Protein AF-A0A7Y6TU82-F1 (afdb_monomer_lite)

Organism: NCBI:txid472694

Radius of gyration: 16.54 Å; chains: 1; bounding box: 50×28×51 Å

pLDDT: mean 92.75, std 7.83, range [46.59, 98.19]

InterPro domains:
  IPR002110 Ankyrin repeat [PS50088] (77-109)
  IPR036770 Ankyrin repeat-containing domain superfamily [G3DSA:1.25.40.20] (3-146)
  IPR036770 Ankyrin repeat-containing domain superfamily [SSF48403] (72-136)

Foldseek 3Di:
DPDDDDPVQLLVCLVQLPLPSNVVNCVVDPVSLDLLNLLVSLLSNLQVCADQNPSNVSNLVSSDVSNALVQQQADRVQHHSLQSNVVSVNVVSNVVSVVRNRDQCRATPVRAGNVNVCVVVVPVVVVVVVVVVVVVVVVVVVVVVD

Sequence (146 aa):
MERNFSLDIIKKIIENGSAKAFYEYFHSYEEAKSPIIKGWALFYLLTCSQNEDHSRDNLFYLMIRIIGIELLNHTIQGLLPLQIAYKANNLKYFHFMLLNGADPDIVNEQGVSTYEMIIREKNEKFLAFVLKYETVIYEELTKNKS

Structure (mmCIF, N/CA/C/O backbone):
data_AF-A0A7Y6TU82-F1
#
_entry.id   AF-A0A7Y6TU82-F1
#
loop_
_atom_site.group_PDB
_atom_site.id
_atom_site.type_symbol
_atom_site.label_atom_id
_atom_site.label_alt_id
_atom_site.label_comp_id
_atom_site.label_asym_id
_atom_site.label_entity_id
_atom_site.label_seq_id
_atom_site.pdbx_PDB_ins_code
_atom_site.Cartn_x
_atom_site.Cartn_y
_atom_site.Cartn_z
_atom_site.occupancy
_atom_site.B_iso_or_equiv
_atom_site.auth_seq_id
_atom_site.auth_comp_id
_atom_site.auth_asym_id
_atom_site.auth_atom_id
_atom_site.pdbx_PDB_model_num
ATOM 1 N N . MET A 1 1 ? 16.203 -0.686 -32.558 1.00 46.59 1 MET A N 1
ATOM 2 C CA . MET A 1 1 ? 16.746 -1.142 -31.266 1.00 46.59 1 MET A CA 1
ATOM 3 C C . MET A 1 1 ? 15.549 -1.557 -30.439 1.00 46.59 1 MET A C 1
ATOM 5 O O . MET A 1 1 ? 14.761 -0.688 -30.082 1.00 46.59 1 MET A O 1
ATOM 9 N N . GLU A 1 2 ? 15.328 -2.862 -30.285 1.00 53.38 2 GLU A N 1
ATOM 10 C CA . GLU A 1 2 ? 14.259 -3.370 -29.421 1.00 53.38 2 GLU A CA 1
ATOM 11 C C . GLU A 1 2 ? 14.490 -2.797 -28.025 1.00 53.38 2 GLU A C 1
ATOM 13 O O . GLU A 1 2 ? 15.582 -2.919 -27.464 1.00 53.38 2 GLU A O 1
ATOM 18 N N . ARG A 1 3 ? 13.515 -2.043 -27.511 1.00 73.38 3 ARG A N 1
ATOM 19 C CA . ARG A 1 3 ? 13.589 -1.623 -26.118 1.00 73.38 3 ARG A CA 1
ATOM 20 C C . ARG A 1 3 ? 13.257 -2.862 -25.302 1.00 73.38 3 ARG A C 1
ATOM 22 O O . ARG A 1 3 ? 12.169 -3.400 -25.450 1.00 73.38 3 ARG A O 1
ATOM 29 N N . ASN A 1 4 ? 14.193 -3.307 -24.477 1.00 87.12 4 ASN A N 1
ATOM 30 C CA . ASN A 1 4 ? 13.957 -4.412 -23.560 1.00 87.12 4 ASN A CA 1
ATOM 31 C C . ASN A 1 4 ? 13.305 -3.891 -22.276 1.00 87.12 4 ASN A C 1
ATOM 33 O O . ASN A 1 4 ? 13.602 -2.781 -21.817 1.00 87.12 4 ASN A O 1
ATOM 37 N N . PHE A 1 5 ? 12.440 -4.711 -21.682 1.00 92.38 5 PHE A N 1
ATOM 38 C CA . PHE A 1 5 ? 11.909 -4.465 -20.347 1.00 92.38 5 PHE A CA 1
ATOM 39 C C . PHE A 1 5 ? 13.052 -4.375 -19.312 1.00 92.38 5 PHE A C 1
ATOM 41 O O . PHE A 1 5 ? 14.033 -5.115 -19.380 1.00 92.38 5 PHE A O 1
ATOM 48 N N . SER A 1 6 ? 12.951 -3.446 -18.358 1.00 93.94 6 SER A N 1
ATOM 49 C CA . SER A 1 6 ? 13.989 -3.139 -17.370 1.00 93.94 6 SER A CA 1
ATOM 50 C C . SER A 1 6 ? 13.394 -2.539 -16.095 1.00 93.94 6 SER A C 1
ATOM 52 O O . SER A 1 6 ? 12.782 -1.467 -16.108 1.00 93.94 6 SER A O 1
ATOM 54 N N . LEU A 1 7 ? 13.660 -3.200 -14.966 1.00 94.00 7 LEU A N 1
ATOM 55 C CA . LEU A 1 7 ? 13.295 -2.708 -13.636 1.00 94.00 7 LEU A CA 1
ATOM 56 C C . LEU A 1 7 ? 14.003 -1.393 -13.281 1.00 94.00 7 LEU A C 1
ATOM 58 O O . LEU A 1 7 ? 13.410 -0.548 -12.614 1.00 94.00 7 LEU A O 1
ATOM 62 N N . ASP A 1 8 ? 15.225 -1.172 -13.773 1.00 95.50 8 ASP A N 1
ATOM 63 C CA . ASP A 1 8 ? 15.968 0.072 -13.531 1.00 95.50 8 ASP A CA 1
ATOM 64 C C . ASP A 1 8 ? 15.287 1.286 -14.169 1.00 95.50 8 ASP A C 1
ATOM 66 O O . ASP A 1 8 ? 15.352 2.395 -13.634 1.00 95.50 8 ASP A O 1
ATOM 70 N N . ILE A 1 9 ? 14.605 1.093 -15.303 1.00 94.94 9 ILE A N 1
ATOM 71 C CA . ILE A 1 9 ? 13.822 2.161 -15.930 1.00 94.94 9 ILE A CA 1
ATOM 72 C C . ILE A 1 9 ? 12.592 2.476 -15.076 1.00 94.94 9 ILE A C 1
ATOM 74 O O . ILE A 1 9 ? 12.342 3.649 -14.800 1.00 94.94 9 ILE A O 1
ATOM 78 N N . ILE A 1 10 ? 11.866 1.457 -14.601 1.00 94.62 10 ILE A N 1
ATOM 79 C CA . ILE A 1 10 ? 10.716 1.655 -13.702 1.00 94.62 10 ILE A CA 1
ATOM 80 C C . ILE A 1 10 ? 11.157 2.385 -12.432 1.00 94.62 10 ILE A C 1
ATOM 82 O O . ILE A 1 10 ? 10.516 3.355 -12.030 1.00 94.62 10 ILE A O 1
ATOM 86 N N . LYS A 1 11 ? 12.283 1.971 -11.841 1.00 95.81 11 LYS A N 1
ATOM 87 C CA . LYS A 1 11 ? 12.869 2.605 -10.659 1.00 95.81 11 LYS A CA 1
ATOM 88 C C . LYS A 1 11 ? 13.090 4.102 -10.879 1.00 95.81 11 LYS A C 1
ATOM 90 O O . LYS A 1 11 ? 12.558 4.907 -10.123 1.00 95.81 11 LYS A O 1
ATOM 95 N N . LYS A 1 12 ? 13.780 4.477 -11.961 1.00 96.19 12 LYS A N 1
ATOM 96 C CA . LYS A 1 12 ? 14.041 5.885 -12.312 1.00 96.19 12 LYS A CA 1
ATOM 97 C C . LYS A 1 12 ? 12.761 6.678 -12.549 1.00 96.19 12 LYS A C 1
ATOM 99 O O . LYS A 1 12 ? 12.665 7.837 -12.157 1.00 96.19 12 LYS A O 1
ATOM 104 N N . ILE A 1 13 ? 11.769 6.074 -13.202 1.00 95.50 13 ILE A N 1
ATOM 105 C CA . ILE A 1 13 ? 10.465 6.710 -13.414 1.00 95.50 13 ILE A CA 1
ATOM 106 C C . ILE A 1 13 ? 9.789 7.011 -12.069 1.00 95.50 13 ILE A C 1
ATOM 108 O O . ILE A 1 13 ? 9.255 8.109 -11.897 1.00 95.50 13 ILE A O 1
ATOM 112 N N . ILE A 1 14 ? 9.838 6.062 -11.127 1.00 95.69 14 ILE A N 1
ATOM 113 C CA . ILE A 1 14 ? 9.280 6.220 -9.781 1.00 95.69 14 ILE A CA 1
ATOM 114 C C . ILE A 1 14 ? 10.044 7.280 -8.987 1.00 95.69 14 ILE A C 1
ATOM 116 O O . ILE A 1 14 ? 9.425 8.171 -8.408 1.00 95.69 14 ILE A O 1
ATOM 120 N N . GLU A 1 15 ? 11.376 7.244 -9.002 1.00 94.12 15 GLU A N 1
ATOM 121 C CA . GLU A 1 15 ? 12.226 8.241 -8.341 1.00 94.12 15 GLU A CA 1
ATOM 122 C C . GLU A 1 15 ? 11.904 9.662 -8.828 1.00 94.12 15 GLU A C 1
ATOM 124 O O . GLU A 1 15 ? 11.768 10.566 -8.005 1.00 94.12 15 GLU A O 1
ATOM 129 N N . ASN A 1 16 ? 11.674 9.824 -10.136 1.00 93.38 16 ASN A N 1
ATOM 130 C CA . ASN A 1 16 ? 11.296 11.088 -10.772 1.00 93.38 16 ASN A CA 1
ATOM 131 C C . ASN A 1 16 ? 9.813 11.473 -10.596 1.00 93.38 16 ASN A C 1
ATOM 133 O O . ASN A 1 16 ? 9.415 12.547 -11.043 1.00 93.38 16 ASN A O 1
ATOM 137 N N . GLY A 1 17 ? 8.971 10.600 -10.031 1.00 93.44 17 GLY A N 1
ATOM 138 C CA . GLY A 1 17 ? 7.540 10.859 -9.823 1.00 93.44 17 GLY A CA 1
ATOM 139 C C . GLY A 1 17 ? 6.712 11.024 -11.106 1.00 93.44 17 GLY A C 1
ATOM 140 O O . GLY A 1 17 ? 5.599 11.552 -11.068 1.00 93.44 17 GLY A O 1
ATOM 141 N N . SER A 1 18 ? 7.219 10.588 -12.265 1.00 95.12 18 SER A N 1
ATOM 142 C CA . SER A 1 18 ? 6.572 10.849 -13.558 1.00 95.12 18 SER A CA 1
ATOM 143 C C . SER A 1 18 ? 5.444 9.856 -13.851 1.00 95.12 18 SER A C 1
ATOM 145 O O . SER A 1 18 ? 5.663 8.794 -14.434 1.00 95.12 18 SER A O 1
ATOM 147 N N . ALA A 1 19 ? 4.209 10.232 -13.508 1.00 95.06 19 ALA A N 1
ATOM 148 C CA . ALA A 1 19 ? 3.012 9.437 -13.800 1.00 95.06 19 ALA A CA 1
ATOM 149 C C . ALA A 1 19 ? 2.848 9.140 -15.303 1.00 95.06 19 ALA A C 1
ATOM 151 O O . ALA A 1 19 ? 2.505 8.024 -15.685 1.00 95.06 19 ALA A O 1
ATOM 152 N N . LYS A 1 20 ? 3.148 10.116 -16.171 1.00 95.44 20 LYS A N 1
ATOM 153 C CA . LYS A 1 20 ? 3.072 9.938 -17.629 1.00 95.44 20 LYS A CA 1
ATOM 154 C C . LYS A 1 20 ? 4.062 8.880 -18.117 1.00 95.44 20 LYS A C 1
ATOM 156 O O . LYS A 1 20 ? 3.655 7.948 -18.804 1.00 95.44 20 LYS A O 1
ATOM 161 N N . ALA A 1 21 ? 5.336 8.999 -17.735 1.00 95.06 21 ALA A N 1
ATOM 162 C CA . ALA A 1 21 ? 6.351 8.030 -18.146 1.00 95.06 21 ALA A CA 1
ATOM 163 C C . ALA A 1 21 ? 6.045 6.637 -17.584 1.00 95.06 21 ALA A C 1
ATOM 165 O O . ALA A 1 21 ? 6.263 5.638 -18.264 1.00 95.06 21 ALA A O 1
ATOM 166 N N . PHE A 1 22 ? 5.490 6.571 -16.371 1.00 94.75 22 PHE A N 1
ATOM 167 C CA . PHE A 1 22 ? 5.052 5.319 -15.768 1.00 94.75 22 PHE A CA 1
ATOM 168 C C . PHE A 1 22 ? 3.941 4.654 -16.575 1.00 94.75 22 PHE A C 1
ATOM 170 O O . PHE A 1 22 ? 4.071 3.485 -16.929 1.00 94.75 22 PHE A O 1
ATOM 177 N N . TYR A 1 23 ? 2.891 5.406 -16.919 1.00 93.94 23 TYR A N 1
ATOM 178 C CA . TYR A 1 23 ? 1.795 4.915 -17.750 1.00 93.94 23 TYR A CA 1
ATOM 179 C C . TYR A 1 23 ? 2.295 4.400 -19.103 1.00 93.94 23 TYR A C 1
ATOM 181 O O . TYR A 1 23 ? 1.996 3.272 -19.484 1.00 93.94 23 TYR A O 1
ATOM 189 N N . GLU A 1 24 ? 3.089 5.209 -19.810 1.00 93.75 24 GLU A N 1
ATOM 190 C CA . GLU A 1 24 ? 3.633 4.854 -21.122 1.00 93.75 24 GLU A CA 1
ATOM 191 C C . GLU A 1 24 ? 4.486 3.585 -21.045 1.00 93.75 24 GLU A C 1
ATOM 193 O O . GLU A 1 24 ? 4.346 2.697 -21.887 1.00 93.75 24 GLU A O 1
ATOM 198 N N . TYR A 1 25 ? 5.328 3.461 -20.016 1.00 93.38 25 TYR A N 1
ATOM 199 C CA . TYR A 1 25 ? 6.157 2.278 -19.818 1.00 93.38 25 TYR A CA 1
ATOM 200 C C . TYR A 1 25 ? 5.304 1.039 -19.531 1.00 93.38 25 TYR A C 1
ATOM 202 O O . TYR A 1 25 ? 5.415 0.047 -20.242 1.00 93.38 25 TYR A O 1
ATOM 210 N N . PHE A 1 26 ? 4.395 1.098 -18.555 1.00 91.81 26 PHE A N 1
ATOM 211 C CA . PHE A 1 26 ? 3.547 -0.044 -18.188 1.00 91.81 26 PHE A CA 1
ATOM 212 C C . PHE A 1 26 ? 2.594 -0.481 -19.304 1.00 91.81 26 PHE A C 1
ATOM 214 O O . PHE A 1 26 ? 2.215 -1.648 -19.360 1.00 91.81 26 PHE A O 1
ATOM 221 N N . HIS A 1 27 ? 2.217 0.431 -20.202 1.00 90.31 27 HIS A N 1
ATOM 222 C CA . HIS A 1 27 ? 1.399 0.101 -21.366 1.00 90.31 27 HIS A CA 1
ATOM 223 C C . HIS A 1 27 ? 2.209 -0.508 -22.521 1.00 90.31 27 HIS A C 1
ATOM 225 O O . HIS A 1 27 ? 1.651 -1.231 -23.342 1.00 90.31 27 HIS A O 1
ATOM 231 N N . SER A 1 28 ? 3.515 -0.232 -22.591 1.00 92.25 28 SER A N 1
ATOM 232 C CA . SER A 1 28 ? 4.375 -0.664 -23.702 1.00 92.25 28 SER A CA 1
ATOM 233 C C . SER A 1 28 ? 4.928 -2.085 -23.555 1.00 92.25 28 SER A C 1
ATOM 235 O O . SER A 1 28 ? 5.389 -2.639 -24.549 1.00 92.25 28 SER A O 1
ATOM 237 N N . TYR A 1 29 ? 4.910 -2.669 -22.351 1.00 92.44 29 TYR A N 1
ATOM 238 C CA . TYR A 1 29 ? 5.503 -3.985 -22.073 1.00 92.44 29 TYR A CA 1
ATOM 239 C C . TYR A 1 29 ? 4.491 -4.938 -21.446 1.00 92.44 29 TYR A C 1
ATOM 241 O O . TYR A 1 29 ? 3.824 -4.592 -20.470 1.00 92.44 29 TYR A O 1
ATOM 249 N N . GLU A 1 30 ? 4.415 -6.160 -21.969 1.00 90.81 30 GLU A N 1
ATOM 250 C CA . GLU A 1 30 ? 3.534 -7.198 -21.428 1.00 90.81 30 GLU A CA 1
ATOM 251 C C . GLU A 1 30 ? 4.002 -7.643 -20.036 1.00 90.81 30 GLU A C 1
ATOM 253 O O . GLU A 1 30 ? 3.200 -7.830 -19.125 1.00 90.81 30 GLU A O 1
ATOM 258 N N . GLU A 1 31 ? 5.317 -7.698 -19.825 1.00 92.75 31 GLU A N 1
ATOM 259 C CA . GLU A 1 31 ? 5.954 -8.041 -18.556 1.00 92.75 31 GLU A CA 1
ATOM 260 C C . GLU A 1 31 ? 5.529 -7.090 -17.430 1.00 92.75 31 GLU A C 1
ATOM 262 O O . GLU A 1 31 ? 5.317 -7.521 -16.294 1.00 92.75 31 GLU A O 1
ATOM 267 N N . ALA A 1 32 ? 5.324 -5.805 -17.745 1.00 89.44 32 ALA A N 1
ATOM 268 C CA . ALA A 1 32 ? 4.887 -4.797 -16.781 1.00 89.44 32 ALA A CA 1
ATOM 269 C C . ALA A 1 32 ? 3.461 -5.038 -16.257 1.00 89.44 32 ALA A C 1
ATOM 271 O O . ALA A 1 32 ? 3.088 -4.518 -15.202 1.00 89.44 32 ALA A O 1
ATOM 272 N N . LYS A 1 33 ? 2.656 -5.847 -16.958 1.00 85.00 33 LYS A N 1
ATOM 273 C CA . LYS A 1 33 ? 1.301 -6.205 -16.523 1.00 85.00 33 LYS A CA 1
ATOM 274 C C . LYS A 1 33 ? 1.294 -7.280 -15.437 1.00 85.00 33 LYS A C 1
ATOM 276 O O . LYS A 1 33 ? 0.275 -7.425 -14.762 1.00 85.00 33 LYS A O 1
ATOM 281 N N . SER A 1 34 ? 2.410 -7.988 -15.237 1.00 91.44 34 SER A N 1
ATOM 282 C CA . SER A 1 34 ? 2.542 -9.033 -14.221 1.00 91.44 34 SER A CA 1
ATOM 283 C C . SER A 1 34 ? 2.250 -8.498 -12.808 1.00 91.44 34 SER A C 1
ATOM 285 O O . SER A 1 34 ? 2.802 -7.459 -12.426 1.00 91.44 34 SER A O 1
ATOM 287 N N . PRO A 1 35 ? 1.456 -9.217 -11.987 1.00 91.31 35 PRO A N 1
ATOM 288 C CA . PRO A 1 35 ? 1.216 -8.859 -10.587 1.00 91.31 35 PRO A CA 1
ATOM 289 C C . PRO A 1 35 ? 2.504 -8.703 -9.774 1.00 91.31 35 PRO A C 1
ATOM 291 O O . PRO A 1 35 ? 2.576 -7.848 -8.898 1.00 91.31 35 PRO A O 1
ATOM 294 N N . ILE A 1 36 ? 3.546 -9.472 -10.104 1.00 92.19 36 ILE A N 1
ATOM 295 C CA . ILE A 1 36 ? 4.849 -9.404 -9.431 1.00 92.19 36 ILE A CA 1
ATOM 296 C C . ILE A 1 36 ? 5.516 -8.049 -9.688 1.00 92.19 36 ILE A C 1
ATOM 298 O O . ILE A 1 36 ? 5.992 -7.405 -8.754 1.00 92.19 36 ILE A O 1
ATOM 302 N N . ILE A 1 37 ? 5.519 -7.586 -10.943 1.00 93.81 37 ILE A N 1
ATOM 303 C CA . ILE A 1 37 ? 6.125 -6.303 -11.323 1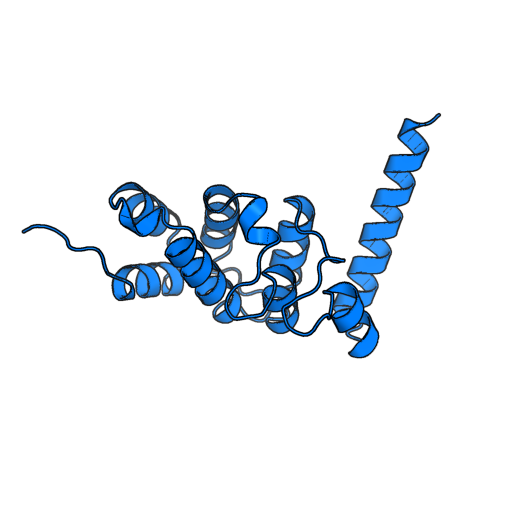.00 93.81 37 ILE A CA 1
ATOM 304 C C . ILE A 1 37 ? 5.324 -5.139 -10.744 1.00 93.81 37 ILE A C 1
ATOM 306 O O . ILE A 1 37 ? 5.905 -4.208 -10.188 1.00 93.81 37 ILE A O 1
ATOM 310 N N . LYS A 1 38 ? 3.993 -5.214 -10.819 1.00 93.25 38 LYS A N 1
ATOM 311 C CA . LYS A 1 38 ? 3.088 -4.242 -10.195 1.00 93.25 38 LYS A CA 1
ATOM 312 C C . LYS A 1 38 ? 3.300 -4.158 -8.684 1.00 93.25 38 LYS A C 1
ATOM 314 O O . LYS A 1 38 ? 3.427 -3.060 -8.149 1.00 93.25 38 LYS A O 1
ATOM 319 N N . GLY A 1 39 ? 3.392 -5.306 -8.013 1.00 94.69 39 GLY A N 1
ATOM 320 C CA . GLY A 1 39 ? 3.618 -5.388 -6.575 1.00 94.69 39 GLY A CA 1
ATOM 321 C C . GLY A 1 39 ? 4.968 -4.796 -6.190 1.00 94.69 39 GLY A C 1
ATOM 322 O O . GLY A 1 39 ? 5.039 -3.919 -5.333 1.00 94.69 39 GLY A O 1
ATOM 323 N N . TRP A 1 40 ? 6.034 -5.188 -6.889 1.00 95.19 40 TRP A N 1
ATOM 324 C CA . TRP A 1 40 ? 7.361 -4.609 -6.689 1.00 95.19 40 TRP A CA 1
ATOM 325 C C . TRP A 1 40 ? 7.368 -3.086 -6.883 1.00 95.19 40 TRP A C 1
ATOM 327 O O . TRP A 1 40 ? 7.921 -2.364 -6.054 1.00 95.19 40 TRP A O 1
ATOM 337 N N . ALA A 1 41 ? 6.724 -2.585 -7.940 1.00 95.50 41 ALA A N 1
ATOM 338 C CA . ALA A 1 41 ? 6.680 -1.159 -8.239 1.00 95.50 41 ALA A CA 1
ATOM 339 C C . ALA A 1 41 ? 5.885 -0.377 -7.180 1.00 95.50 41 ALA A C 1
ATOM 341 O O . ALA A 1 41 ? 6.317 0.700 -6.769 1.00 95.50 41 ALA A O 1
ATOM 342 N N . LEU A 1 42 ? 4.767 -0.930 -6.693 1.00 95.88 42 LEU A N 1
ATOM 343 C CA . LEU A 1 42 ? 4.011 -0.361 -5.577 1.00 95.88 42 LEU A CA 1
ATOM 344 C C . LEU A 1 42 ? 4.850 -0.335 -4.296 1.00 95.88 42 LEU A C 1
ATOM 346 O O . LEU A 1 42 ? 4.946 0.708 -3.657 1.00 95.88 42 LEU A O 1
ATOM 350 N N . PHE A 1 43 ? 5.492 -1.448 -3.938 1.00 95.75 43 PHE A N 1
ATOM 351 C CA . PHE A 1 43 ? 6.372 -1.519 -2.770 1.00 95.75 43 PHE A CA 1
ATOM 352 C C . PHE A 1 43 ? 7.483 -0.469 -2.843 1.00 95.75 43 PHE A C 1
ATOM 354 O O . PHE A 1 43 ? 7.717 0.269 -1.884 1.00 95.75 43 PHE A O 1
ATOM 361 N N . TYR A 1 44 ? 8.148 -0.367 -3.994 1.00 95.94 44 TYR A N 1
ATOM 362 C CA . TYR A 1 44 ? 9.221 0.598 -4.191 1.00 95.94 44 TYR A CA 1
ATOM 363 C C . TYR A 1 44 ? 8.712 2.040 -4.059 1.00 95.94 44 TYR A C 1
ATOM 365 O O . TYR A 1 44 ? 9.285 2.828 -3.312 1.00 95.94 44 TYR A O 1
ATOM 373 N N . LEU A 1 45 ? 7.582 2.359 -4.697 1.00 95.75 45 LEU A N 1
ATOM 374 C CA . LEU A 1 45 ? 6.948 3.671 -4.594 1.00 95.75 45 LEU A CA 1
ATOM 375 C C . LEU A 1 45 ? 6.574 4.035 -3.150 1.00 95.75 45 LEU A C 1
ATOM 377 O O . LEU A 1 45 ? 6.841 5.154 -2.714 1.00 95.75 45 LEU A O 1
ATOM 381 N N . LEU A 1 46 ? 5.967 3.113 -2.401 1.00 95.25 46 LEU A N 1
ATOM 382 C CA . LEU A 1 46 ? 5.563 3.363 -1.016 1.00 95.25 46 LEU A CA 1
ATOM 383 C C . LEU A 1 46 ? 6.777 3.579 -0.104 1.00 95.25 46 LEU A C 1
ATOM 385 O O . LEU A 1 46 ? 6.779 4.493 0.717 1.00 95.25 46 LEU A O 1
ATOM 389 N N . THR A 1 47 ? 7.829 2.775 -0.267 1.00 93.44 47 THR A N 1
ATOM 390 C CA . THR A 1 47 ? 9.031 2.855 0.579 1.00 93.44 47 THR A CA 1
ATOM 391 C C . THR A 1 47 ? 9.879 4.097 0.309 1.00 93.44 47 THR A C 1
ATOM 393 O O . THR A 1 47 ? 10.483 4.624 1.246 1.00 93.44 47 THR A O 1
ATOM 396 N N . CYS A 1 48 ? 9.897 4.608 -0.928 1.00 91.88 48 CYS A N 1
ATOM 397 C CA . CYS A 1 48 ? 10.591 5.853 -1.265 1.00 91.88 48 CYS A CA 1
ATOM 398 C C . CYS A 1 48 ? 9.753 7.124 -1.020 1.00 91.88 48 CYS A C 1
ATOM 400 O O . CYS A 1 48 ? 10.278 8.221 -1.187 1.00 91.88 48 CYS A O 1
ATOM 402 N N . SER A 1 49 ? 8.478 7.000 -0.628 1.00 89.31 49 SER A N 1
ATOM 403 C CA . SER A 1 49 ? 7.555 8.127 -0.388 1.00 89.31 49 SER A CA 1
ATOM 404 C C . SER A 1 49 ? 7.226 8.281 1.102 1.00 89.31 49 SER A C 1
ATOM 406 O O . SER A 1 49 ? 6.070 8.154 1.520 1.00 89.31 49 SER A O 1
ATOM 408 N N . GLN A 1 50 ? 8.254 8.514 1.922 1.00 86.06 50 GLN A N 1
ATOM 409 C CA . GLN A 1 50 ? 8.095 8.663 3.373 1.00 86.06 50 GLN A CA 1
ATOM 410 C C . GLN A 1 50 ? 7.542 10.037 3.766 1.00 86.06 50 GLN A C 1
ATOM 412 O O . GLN A 1 50 ? 7.763 11.022 3.066 1.00 86.06 50 GLN A O 1
ATOM 417 N N . ASN A 1 51 ? 6.872 10.105 4.921 1.00 81.38 51 ASN A N 1
ATOM 418 C CA . ASN A 1 51 ? 6.469 11.355 5.583 1.00 81.38 51 ASN A CA 1
ATOM 419 C C . ASN A 1 51 ? 5.742 12.358 4.666 1.00 81.38 51 ASN A C 1
ATOM 421 O O . ASN A 1 51 ? 6.097 13.531 4.615 1.00 81.38 51 ASN A O 1
ATOM 425 N N . GLU A 1 52 ? 4.710 11.885 3.963 1.00 81.62 52 GLU A N 1
ATOM 426 C CA . GLU A 1 52 ? 3.837 12.722 3.123 1.00 81.62 52 GLU A CA 1
ATOM 427 C C . GLU A 1 52 ? 4.567 13.473 1.991 1.00 81.62 52 GLU A C 1
ATOM 429 O O . GLU A 1 52 ? 4.112 14.525 1.555 1.00 81.62 52 GLU A O 1
ATOM 434 N N . ASP A 1 53 ? 5.662 12.920 1.457 1.00 83.25 53 ASP A N 1
ATOM 435 C CA . ASP A 1 53 ? 6.273 13.421 0.220 1.00 83.25 53 ASP A CA 1
ATOM 436 C C . ASP A 1 53 ? 5.250 13.440 -0.933 1.00 83.25 53 ASP A C 1
ATOM 438 O O . ASP A 1 53 ? 4.831 12.401 -1.450 1.00 83.25 53 ASP A O 1
ATOM 442 N N . HIS A 1 54 ? 4.867 14.648 -1.350 1.00 83.81 54 HIS A N 1
ATOM 443 C CA . HIS A 1 54 ? 3.868 14.878 -2.390 1.00 83.81 54 HIS A CA 1
ATOM 444 C C . HIS A 1 54 ? 4.405 14.741 -3.818 1.00 83.81 54 HIS A C 1
ATOM 446 O O . HIS A 1 54 ? 3.623 14.735 -4.773 1.00 83.81 54 HIS A O 1
ATOM 452 N N . SER A 1 55 ? 5.725 14.619 -4.003 1.00 89.44 55 SER A N 1
ATOM 453 C CA . SER A 1 55 ? 6.351 14.589 -5.334 1.00 89.44 55 SER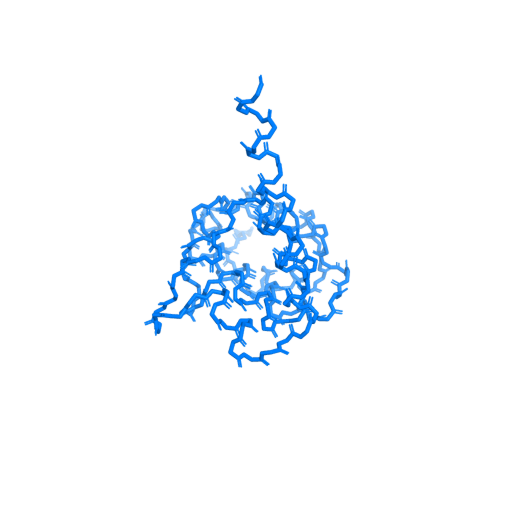 A CA 1
ATOM 454 C C . SER A 1 55 ? 5.881 13.417 -6.202 1.00 89.44 55 SER A C 1
ATOM 456 O O . SER A 1 55 ? 5.978 13.481 -7.429 1.00 89.44 55 SER A O 1
ATOM 458 N N . ARG A 1 56 ? 5.327 12.363 -5.588 1.00 93.88 56 ARG A N 1
ATOM 459 C CA . ARG A 1 56 ? 4.881 11.140 -6.271 1.00 93.88 56 ARG A CA 1
ATOM 460 C C . ARG A 1 56 ? 3.383 10.887 -6.173 1.00 93.88 56 ARG A C 1
ATOM 462 O O . ARG A 1 56 ? 2.932 9.833 -6.605 1.00 93.88 56 ARG A O 1
ATOM 469 N N . ASP A 1 57 ? 2.590 11.845 -5.700 1.00 94.00 57 ASP A N 1
ATOM 470 C CA . ASP A 1 57 ? 1.150 11.642 -5.482 1.00 94.00 57 ASP A CA 1
ATOM 471 C C . ASP A 1 57 ? 0.401 11.250 -6.753 1.00 94.00 57 ASP A C 1
ATOM 473 O O . ASP A 1 57 ? -0.346 10.275 -6.763 1.00 94.00 57 ASP A O 1
ATOM 477 N N . ASN A 1 58 ? 0.647 11.963 -7.854 1.00 94.50 58 ASN A N 1
ATOM 478 C CA . ASN A 1 58 ? 0.014 11.653 -9.137 1.00 94.50 58 ASN A CA 1
ATOM 479 C C . ASN A 1 58 ? 0.392 10.253 -9.631 1.00 94.50 58 ASN A C 1
ATOM 481 O O . ASN A 1 58 ? -0.442 9.537 -10.185 1.00 94.50 58 ASN A O 1
ATOM 485 N N . LEU A 1 59 ? 1.650 9.861 -9.420 1.00 95.50 59 LEU A N 1
ATOM 486 C CA . LEU A 1 59 ? 2.135 8.532 -9.758 1.00 95.50 59 LEU A CA 1
ATOM 487 C C . LEU A 1 59 ? 1.492 7.467 -8.862 1.00 95.50 59 LEU A C 1
ATOM 489 O O . LEU A 1 59 ? 1.065 6.433 -9.364 1.00 95.50 59 LEU A O 1
ATOM 493 N N . PHE A 1 60 ? 1.378 7.726 -7.563 1.00 95.88 60 PHE A N 1
ATOM 494 C CA . PHE A 1 60 ? 0.716 6.840 -6.617 1.00 95.88 60 PHE A CA 1
ATOM 495 C C . PHE A 1 60 ? -0.754 6.632 -6.970 1.00 95.88 60 PHE A C 1
ATOM 497 O O . PHE A 1 60 ? -1.190 5.490 -7.094 1.00 95.88 60 PHE A O 1
ATOM 504 N N . TYR A 1 61 ? -1.506 7.698 -7.237 1.00 94.50 61 TYR A N 1
ATOM 505 C CA . TYR A 1 61 ? -2.904 7.563 -7.639 1.00 94.50 61 TYR A CA 1
ATOM 506 C C . TYR A 1 61 ? -3.054 6.766 -8.933 1.00 94.50 61 TYR A C 1
ATOM 508 O O . TYR A 1 61 ? -3.922 5.900 -9.020 1.00 94.50 61 TYR A O 1
ATOM 516 N N . LEU A 1 62 ? -2.184 7.001 -9.920 1.00 94.44 62 LEU A N 1
ATOM 517 C CA . LEU A 1 62 ? -2.153 6.193 -11.134 1.00 94.44 62 LEU A CA 1
ATOM 518 C C . LEU A 1 62 ? -1.838 4.719 -10.829 1.00 94.44 62 LEU A C 1
ATOM 520 O O . LEU A 1 62 ? -2.513 3.836 -11.354 1.00 94.44 62 LEU A O 1
ATOM 524 N N . MET A 1 63 ? -0.849 4.450 -9.971 1.00 94.44 63 MET A N 1
ATOM 525 C CA . MET A 1 63 ? -0.466 3.096 -9.568 1.00 94.44 63 MET A CA 1
ATOM 526 C C . MET A 1 63 ? -1.658 2.346 -8.972 1.00 94.44 63 MET A C 1
ATOM 528 O O . MET A 1 63 ? -1.979 1.261 -9.452 1.00 94.44 63 MET A O 1
ATOM 532 N N . ILE A 1 64 ? -2.360 2.938 -7.997 1.00 95.00 64 ILE A N 1
ATOM 533 C CA . ILE A 1 64 ? -3.537 2.322 -7.360 1.00 95.00 64 ILE A CA 1
ATOM 534 C C . ILE A 1 64 ? -4.602 1.940 -8.399 1.00 95.00 64 ILE A C 1
ATOM 536 O O . ILE A 1 64 ? -5.190 0.862 -8.328 1.00 95.00 64 ILE A O 1
ATOM 540 N N . ARG A 1 65 ? -4.799 2.773 -9.427 1.00 90.38 65 ARG A N 1
ATOM 541 C CA . ARG A 1 65 ? -5.750 2.494 -10.514 1.00 90.38 65 ARG A CA 1
ATOM 542 C C . ARG A 1 65 ? -5.306 1.366 -11.452 1.00 90.38 65 ARG A C 1
ATOM 544 O O . ARG A 1 65 ? -6.167 0.734 -12.056 1.00 90.38 65 ARG A O 1
ATOM 551 N N . ILE A 1 66 ? -4.003 1.109 -11.584 1.00 89.06 66 ILE A N 1
ATOM 552 C CA . ILE A 1 66 ? -3.438 0.068 -12.465 1.00 89.06 66 ILE A CA 1
ATOM 553 C C . ILE A 1 66 ? -3.363 -1.304 -11.776 1.00 89.06 66 ILE A C 1
ATOM 555 O O . ILE A 1 66 ? -3.478 -2.341 -12.443 1.00 89.06 66 ILE A O 1
ATOM 559 N N . ILE A 1 67 ? -3.113 -1.332 -10.465 1.00 85.94 67 ILE A N 1
ATOM 560 C CA . ILE A 1 67 ? -2.898 -2.583 -9.724 1.00 85.94 67 ILE A CA 1
ATOM 561 C C . ILE A 1 67 ? -4.193 -3.314 -9.362 1.00 85.94 67 ILE A C 1
ATOM 563 O O . ILE A 1 67 ? -4.179 -4.538 -9.283 1.00 85.94 67 ILE A O 1
ATOM 567 N N . GLY A 1 68 ? -5.302 -2.581 -9.221 1.00 84.50 68 GLY A N 1
ATOM 568 C CA . GLY A 1 68 ? -6.595 -3.139 -8.827 1.00 84.50 68 GLY A CA 1
ATOM 569 C C . GLY A 1 68 ? -6.686 -3.492 -7.338 1.00 84.50 68 GLY A C 1
ATOM 570 O O . GLY A 1 68 ? -5.686 -3.520 -6.620 1.00 84.50 68 GLY A O 1
ATOM 571 N N . ILE A 1 69 ? -7.913 -3.754 -6.879 1.00 87.94 69 ILE A N 1
ATOM 572 C CA . ILE A 1 69 ? -8.221 -4.019 -5.464 1.00 87.94 69 ILE A CA 1
ATOM 573 C C . ILE A 1 69 ? -7.582 -5.312 -4.943 1.00 87.94 69 ILE A C 1
ATOM 575 O O . ILE A 1 69 ? -7.156 -5.350 -3.796 1.00 87.94 69 ILE A O 1
ATOM 579 N N . GLU A 1 70 ? -7.454 -6.352 -5.776 1.00 85.62 70 GLU A N 1
ATOM 580 C CA . GLU A 1 70 ? -6.858 -7.626 -5.350 1.00 85.62 70 GLU A CA 1
ATOM 581 C C . GLU A 1 70 ? -5.448 -7.414 -4.792 1.00 85.62 70 GLU A C 1
ATOM 583 O O . GLU A 1 70 ? -5.141 -7.863 -3.690 1.00 85.62 70 GLU A O 1
ATOM 588 N N . LEU A 1 71 ? -4.602 -6.645 -5.487 1.00 92.62 71 LEU A N 1
ATOM 589 C CA . LEU A 1 71 ? -3.223 -6.434 -5.050 1.00 92.62 71 LEU A CA 1
ATOM 590 C C . LEU A 1 71 ? -3.116 -5.589 -3.770 1.00 92.62 71 LEU A C 1
ATOM 592 O O . LEU A 1 71 ? -2.115 -5.703 -3.069 1.00 92.62 71 LEU A O 1
ATOM 596 N N . LEU A 1 72 ? -4.130 -4.777 -3.437 1.00 95.62 72 LEU A N 1
ATOM 597 C CA . LEU A 1 72 ? -4.179 -4.033 -2.168 1.00 95.62 72 LEU A CA 1
ATOM 598 C C . LEU A 1 72 ? -4.300 -4.947 -0.945 1.00 95.62 72 LEU A C 1
ATOM 600 O O . LEU A 1 72 ? -3.891 -4.555 0.147 1.00 95.62 72 LEU A O 1
ATOM 604 N N . ASN A 1 73 ? -4.822 -6.153 -1.154 1.00 96.19 73 ASN A N 1
ATOM 605 C CA . ASN A 1 73 ? -5.171 -7.126 -0.125 1.00 96.19 73 ASN A CA 1
ATOM 606 C C . ASN A 1 73 ? -4.285 -8.384 -0.168 1.00 96.19 73 ASN A C 1
ATOM 608 O O . ASN A 1 73 ? -4.550 -9.363 0.526 1.00 96.19 73 ASN A O 1
ATOM 612 N N . HIS A 1 74 ? -3.206 -8.353 -0.956 1.00 95.06 74 HIS A N 1
ATOM 613 C CA . HIS A 1 74 ? -2.188 -9.399 -1.009 1.00 95.06 74 HIS A CA 1
ATOM 614 C C . HIS A 1 74 ? -0.854 -8.904 -0.455 1.00 95.06 74 HIS A C 1
ATOM 616 O O . HIS A 1 74 ? -0.512 -7.725 -0.556 1.00 95.06 74 HIS A O 1
ATOM 622 N N . THR A 1 75 ? -0.075 -9.816 0.125 1.00 95.69 75 THR A N 1
ATOM 623 C CA . THR A 1 75 ? 1.246 -9.477 0.649 1.00 95.69 75 THR A CA 1
ATOM 624 C C . THR A 1 75 ? 2.232 -9.195 -0.483 1.00 95.69 75 THR A C 1
ATOM 626 O O . THR A 1 75 ? 2.334 -9.918 -1.473 1.00 95.69 75 THR A O 1
ATOM 629 N N . ILE A 1 76 ? 3.004 -8.128 -0.309 1.00 95.12 76 ILE A N 1
ATOM 630 C CA . ILE A 1 76 ? 4.140 -7.747 -1.132 1.00 95.12 76 ILE A CA 1
ATOM 631 C C . ILE A 1 76 ? 5.361 -7.750 -0.217 1.00 95.12 76 ILE A C 1
ATOM 633 O O . ILE A 1 76 ? 5.459 -6.941 0.704 1.00 95.12 76 ILE A O 1
ATOM 637 N N . GLN A 1 77 ? 6.286 -8.681 -0.458 1.00 92.31 77 GLN A N 1
ATOM 638 C CA . GLN A 1 77 ? 7.439 -8.919 0.425 1.00 92.31 77 GLN A CA 1
ATOM 639 C C . GLN A 1 77 ? 7.021 -9.183 1.887 1.00 92.31 77 GLN A C 1
ATOM 641 O O . GLN A 1 77 ? 7.590 -8.625 2.824 1.00 92.31 77 GLN A O 1
ATOM 646 N N . GLY A 1 78 ? 5.982 -10.001 2.080 1.00 95.12 78 GLY A N 1
ATOM 647 C CA . GL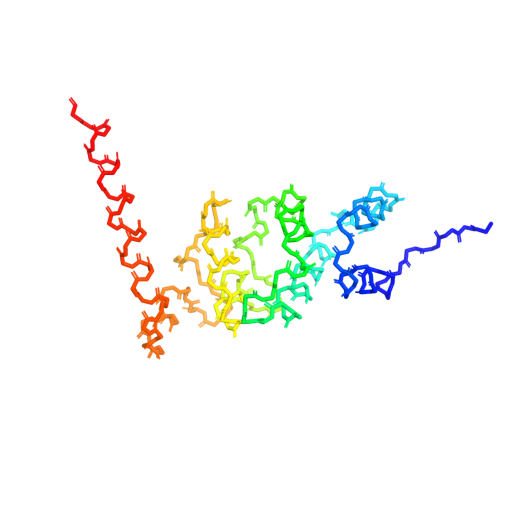Y A 1 78 ? 5.485 -10.390 3.401 1.00 95.12 78 GLY A CA 1
ATOM 648 C C . GLY A 1 78 ? 4.655 -9.339 4.141 1.00 95.12 78 GLY A C 1
ATOM 649 O O . GLY A 1 78 ? 4.217 -9.614 5.253 1.00 95.12 78 GLY A O 1
ATOM 650 N N . LEU A 1 79 ? 4.399 -8.163 3.553 1.00 96.50 79 LEU A N 1
ATOM 651 C CA . LEU A 1 79 ? 3.576 -7.099 4.144 1.00 96.50 79 LEU A CA 1
ATOM 652 C C . LEU A 1 79 ? 2.422 -6.708 3.228 1.00 96.50 79 LEU A C 1
ATOM 654 O O . LEU A 1 79 ? 2.558 -6.731 2.011 1.00 96.50 79 LEU A O 1
ATOM 658 N N . LEU A 1 80 ? 1.305 -6.271 3.800 1.00 97.56 80 LEU A N 1
ATOM 659 C CA . LEU A 1 80 ? 0.216 -5.680 3.017 1.00 97.56 80 LEU A CA 1
ATOM 660 C C . LEU A 1 80 ? 0.574 -4.244 2.588 1.00 97.56 80 LEU A C 1
ATOM 662 O O . LEU A 1 80 ? 1.221 -3.527 3.359 1.00 97.56 80 LEU A O 1
ATOM 666 N N . PRO A 1 81 ? 0.116 -3.762 1.418 1.00 97.50 81 PRO A N 1
ATOM 667 C CA . PRO A 1 81 ? 0.280 -2.369 0.984 1.00 97.50 81 PRO A CA 1
ATOM 668 C C . PRO A 1 81 ? -0.091 -1.336 2.051 1.00 97.50 81 PRO A C 1
ATOM 670 O O . PRO A 1 81 ? 0.638 -0.362 2.256 1.00 97.50 81 PRO A O 1
ATOM 673 N N . LEU A 1 82 ? -1.170 -1.591 2.796 1.00 97.69 82 LEU A N 1
ATOM 674 C CA . LEU A 1 82 ? -1.613 -0.719 3.878 1.00 97.69 82 LEU A CA 1
ATOM 675 C C . LEU A 1 82 ? -0.600 -0.665 5.042 1.00 97.69 82 LEU A C 1
ATOM 677 O O . LEU A 1 82 ? -0.303 0.415 5.555 1.00 97.69 82 LEU A O 1
ATOM 681 N N . GLN A 1 83 ? 0.024 -1.797 5.385 1.00 98.06 83 GLN A N 1
ATOM 682 C CA . GLN A 1 83 ? 1.106 -1.866 6.376 1.00 98.06 83 GLN A CA 1
ATOM 683 C C . GLN A 1 83 ? 2.372 -1.149 5.898 1.00 98.06 83 GLN A C 1
ATOM 685 O O . GLN A 1 83 ? 3.065 -0.524 6.700 1.00 98.06 83 GLN A O 1
ATOM 690 N N . ILE A 1 84 ? 2.687 -1.215 4.601 1.00 97.62 84 ILE A N 1
ATOM 691 C CA . ILE A 1 84 ? 3.847 -0.519 4.029 1.00 97.62 84 ILE A CA 1
ATOM 692 C C . ILE A 1 84 ? 3.638 1.001 4.112 1.00 97.62 84 ILE A C 1
ATOM 694 O O . ILE A 1 84 ? 4.541 1.710 4.553 1.00 97.62 84 ILE A O 1
ATOM 698 N N . ALA A 1 85 ? 2.447 1.511 3.772 1.00 97.00 85 ALA A N 1
ATOM 699 C CA . ALA A 1 85 ? 2.133 2.935 3.934 1.00 97.00 85 ALA A CA 1
ATOM 700 C C . ALA A 1 85 ? 2.133 3.388 5.401 1.00 97.00 85 ALA A C 1
ATOM 702 O O . ALA A 1 85 ? 2.617 4.482 5.698 1.00 97.00 85 ALA A O 1
ATOM 703 N N . TYR A 1 86 ? 1.646 2.541 6.313 1.00 97.69 86 TYR A N 1
ATOM 704 C CA . TYR A 1 86 ? 1.744 2.776 7.753 1.00 97.69 86 TYR A CA 1
ATOM 705 C C . TYR A 1 86 ? 3.209 2.906 8.205 1.00 97.69 86 TYR A C 1
ATOM 707 O O . TYR A 1 86 ? 3.579 3.918 8.799 1.00 97.69 86 TYR A O 1
ATOM 715 N N . LYS A 1 87 ? 4.075 1.950 7.836 1.00 96.00 87 LYS A N 1
ATOM 716 C CA . LYS A 1 87 ? 5.518 1.991 8.145 1.00 96.00 87 LYS A CA 1
ATOM 717 C C . LYS A 1 87 ? 6.238 3.185 7.511 1.00 96.00 87 LYS A C 1
ATOM 719 O O . LYS A 1 87 ? 7.172 3.712 8.103 1.00 96.00 87 LYS A O 1
ATOM 724 N N . ALA A 1 88 ? 5.798 3.633 6.335 1.00 95.06 88 ALA A N 1
ATOM 725 C CA . ALA A 1 88 ? 6.300 4.844 5.680 1.00 95.06 88 ALA A CA 1
ATOM 726 C C . ALA A 1 88 ? 5.779 6.150 6.321 1.00 95.06 88 ALA A C 1
ATOM 728 O O . ALA A 1 88 ? 6.119 7.243 5.855 1.00 95.06 88 ALA A O 1
ATOM 729 N N . ASN A 1 89 ? 4.936 6.052 7.359 1.00 95.81 89 ASN A N 1
ATOM 730 C CA . ASN A 1 89 ? 4.254 7.165 8.021 1.00 95.81 89 ASN A CA 1
ATOM 731 C C . ASN A 1 89 ? 3.455 8.054 7.042 1.00 95.81 89 ASN A C 1
ATOM 733 O O . ASN A 1 89 ? 3.271 9.258 7.252 1.00 95.81 89 ASN A O 1
ATOM 737 N N . ASN A 1 90 ? 2.972 7.461 5.947 1.00 96.00 90 ASN A N 1
ATOM 738 C CA . ASN A 1 90 ? 2.276 8.166 4.879 1.00 96.00 90 ASN A CA 1
ATOM 739 C C . ASN A 1 90 ? 0.762 7.970 5.018 1.00 96.00 90 ASN A C 1
ATOM 741 O O . ASN A 1 90 ? 0.144 7.127 4.364 1.00 96.00 90 ASN A O 1
ATOM 745 N N . LEU A 1 91 ? 0.163 8.769 5.905 1.00 96.56 91 LEU A N 1
ATOM 746 C CA . LEU A 1 91 ? -1.267 8.699 6.215 1.00 96.56 91 LEU A CA 1
ATOM 747 C C . LEU A 1 91 ? -2.144 8.980 4.989 1.00 96.56 91 LEU A C 1
ATOM 749 O O . LEU A 1 91 ? -3.219 8.404 4.848 1.00 96.56 91 LEU A O 1
ATOM 753 N N . LYS A 1 92 ? -1.674 9.832 4.075 1.00 95.81 92 LYS A N 1
ATOM 754 C CA . LYS A 1 92 ? -2.370 10.131 2.823 1.00 95.81 92 LYS A CA 1
ATOM 755 C C . LYS A 1 92 ? -2.512 8.886 1.949 1.00 95.81 92 LYS A C 1
ATOM 757 O O . LYS A 1 92 ? -3.609 8.596 1.479 1.00 95.81 92 LYS A O 1
ATOM 762 N N . TYR A 1 93 ? -1.424 8.143 1.748 1.00 96.75 93 TYR A N 1
ATOM 763 C CA . TYR A 1 93 ? -1.452 6.917 0.943 1.00 96.75 93 TYR A CA 1
ATOM 764 C C . TYR A 1 93 ? -2.232 5.810 1.638 1.00 96.75 93 TYR A C 1
ATOM 766 O O . TYR A 1 93 ? -2.994 5.102 0.986 1.00 96.75 93 TYR A O 1
ATOM 774 N N . PHE A 1 94 ? -2.110 5.720 2.961 1.00 97.75 94 PHE A N 1
ATOM 775 C CA . PHE A 1 94 ? -2.919 4.826 3.781 1.00 97.75 94 PHE A CA 1
ATOM 776 C C . PHE A 1 94 ? -4.421 5.080 3.596 1.00 97.75 94 PHE A C 1
ATOM 778 O O . PHE A 1 94 ? -5.161 4.179 3.210 1.00 97.75 94 PHE A O 1
ATOM 785 N N . HIS A 1 95 ? -4.862 6.325 3.791 1.00 96.94 95 HIS A N 1
ATOM 786 C CA . HIS A 1 95 ? -6.258 6.718 3.619 1.00 96.94 95 HIS A CA 1
ATOM 787 C C . HIS A 1 95 ? -6.747 6.439 2.197 1.00 96.94 95 HIS A C 1
ATOM 789 O O . HIS A 1 95 ? -7.815 5.863 2.007 1.00 96.94 95 HIS A O 1
ATOM 795 N N . PHE A 1 96 ? -5.958 6.804 1.186 1.00 96.38 96 PHE A N 1
ATOM 796 C CA . PHE A 1 96 ? -6.350 6.577 -0.198 1.00 96.38 96 PHE A CA 1
ATOM 797 C C . PHE A 1 96 ? -6.497 5.084 -0.521 1.00 96.38 96 PHE A C 1
ATOM 799 O O . PHE A 1 96 ? -7.418 4.713 -1.243 1.00 96.38 96 PHE A O 1
ATOM 806 N N . MET A 1 97 ? -5.639 4.216 0.022 1.00 97.12 97 MET A N 1
ATOM 807 C CA . MET A 1 97 ? -5.776 2.767 -0.158 1.00 97.12 97 MET A CA 1
ATOM 808 C C . MET A 1 97 ? -7.041 2.213 0.505 1.00 97.12 97 MET A C 1
ATOM 810 O O . MET A 1 97 ? -7.736 1.430 -0.139 1.00 97.12 97 MET A O 1
ATOM 814 N N . LEU A 1 98 ? -7.400 2.668 1.711 1.00 97.06 98 LEU A N 1
ATOM 815 C CA . LEU A 1 98 ? -8.674 2.299 2.352 1.00 97.06 98 LEU A CA 1
ATOM 816 C C . LEU A 1 98 ? -9.881 2.670 1.482 1.00 97.06 98 LEU A C 1
ATOM 818 O O . LEU A 1 98 ? -10.741 1.833 1.222 1.00 97.06 98 LEU A O 1
ATOM 822 N N . LEU A 1 99 ? -9.898 3.890 0.933 1.00 94.75 99 LEU A N 1
ATOM 823 C CA . LEU A 1 99 ? -10.960 4.338 0.020 1.00 94.75 99 LEU A CA 1
ATOM 824 C C . LEU A 1 99 ? -11.041 3.518 -1.279 1.00 94.75 99 LEU A C 1
ATOM 826 O O . LEU A 1 99 ? -12.065 3.546 -1.955 1.00 94.75 99 LEU A O 1
ATOM 830 N N . ASN A 1 100 ? -9.972 2.806 -1.643 1.00 95.50 100 ASN A N 1
ATOM 831 C CA . ASN A 1 100 ? -9.923 1.927 -2.813 1.00 95.50 100 ASN A CA 1
ATOM 832 C C . ASN A 1 100 ? -10.090 0.439 -2.445 1.00 95.50 100 ASN A C 1
ATOM 834 O O . ASN A 1 100 ? -9.814 -0.427 -3.275 1.00 95.50 100 ASN A O 1
ATOM 838 N N . GLY A 1 101 ? -10.573 0.144 -1.233 1.00 94.94 101 GLY A N 1
ATOM 839 C CA . GLY A 1 101 ? -10.951 -1.204 -0.809 1.00 94.94 101 GLY A CA 1
ATOM 840 C C . GLY A 1 101 ? -9.816 -2.041 -0.223 1.00 94.94 101 GLY A C 1
ATOM 841 O O . GLY A 1 101 ? -9.934 -3.266 -0.176 1.00 94.94 101 GLY A O 1
ATOM 842 N N . ALA A 1 102 ? -8.723 -1.408 0.217 1.00 96.81 102 ALA A N 1
ATOM 843 C CA . ALA A 1 102 ? -7.781 -2.081 1.103 1.00 96.81 102 ALA A CA 1
ATOM 844 C C . ALA A 1 102 ? -8.481 -2.426 2.424 1.00 96.81 102 ALA A C 1
ATOM 846 O O . ALA A 1 102 ? -9.092 -1.556 3.045 1.00 96.81 102 ALA A O 1
ATOM 847 N N . ASP A 1 103 ? -8.371 -3.680 2.845 1.00 96.75 103 ASP A N 1
ATOM 848 C CA . ASP A 1 103 ? -8.972 -4.194 4.068 1.00 96.75 103 ASP A CA 1
ATOM 849 C C . ASP A 1 103 ? -7.918 -4.209 5.197 1.00 96.75 103 ASP A C 1
ATOM 851 O O . ASP A 1 103 ? -6.902 -4.911 5.098 1.00 96.75 103 ASP A O 1
ATOM 855 N N . PRO A 1 104 ? -8.106 -3.408 6.261 1.00 97.06 104 PRO A N 1
ATOM 856 C CA . PRO A 1 104 ? -7.149 -3.293 7.355 1.00 97.06 104 PRO A CA 1
ATOM 857 C C . PRO A 1 104 ? -7.111 -4.508 8.294 1.00 97.06 104 PRO A C 1
ATOM 859 O O . PRO A 1 104 ? -6.148 -4.614 9.066 1.00 97.06 104 PRO A O 1
ATOM 862 N N . ASP A 1 105 ? -8.099 -5.406 8.226 1.00 97.25 105 ASP A N 1
ATOM 863 C CA . ASP A 1 105 ? -8.201 -6.610 9.057 1.00 97.25 105 ASP A CA 1
ATOM 864 C C . ASP A 1 105 ? -7.512 -7.831 8.437 1.00 97.25 105 ASP A C 1
ATOM 866 O O . ASP A 1 105 ? -7.204 -8.792 9.150 1.00 97.25 105 ASP A O 1
ATOM 870 N N . ILE A 1 106 ? -7.190 -7.788 7.139 1.00 97.69 106 ILE A N 1
ATOM 871 C CA . ILE A 1 106 ? -6.373 -8.830 6.509 1.00 97.69 106 ILE A CA 1
ATOM 872 C C . ILE A 1 106 ? -5.025 -8.913 7.223 1.00 97.69 106 ILE A C 1
ATOM 874 O O . ILE A 1 106 ? -4.380 -7.906 7.530 1.00 97.69 106 ILE A O 1
ATOM 878 N N . VAL A 1 107 ? -4.598 -10.146 7.486 1.00 97.81 107 VAL A N 1
ATOM 879 C CA . VAL A 1 107 ? -3.334 -10.443 8.154 1.00 97.81 107 VAL A CA 1
ATOM 880 C C . VAL A 1 107 ? -2.221 -10.697 7.146 1.00 97.81 107 VAL A C 1
ATOM 882 O O . VAL A 1 107 ? -2.430 -11.270 6.077 1.00 97.81 107 VAL A O 1
ATOM 885 N N . ASN A 1 108 ? -1.013 -10.274 7.500 1.00 97.38 108 ASN A N 1
ATOM 886 C CA . ASN A 1 108 ? 0.188 -10.578 6.733 1.00 97.38 108 ASN A CA 1
ATOM 887 C C . ASN A 1 108 ? 0.711 -12.003 7.003 1.00 97.38 108 ASN A C 1
ATOM 889 O O . ASN A 1 108 ? 0.097 -12.784 7.728 1.00 97.38 108 ASN A O 1
ATOM 893 N N . GLU A 1 109 ? 1.885 -12.339 6.459 1.00 96.25 109 GLU A N 1
ATOM 894 C CA . GLU A 1 109 ? 2.515 -13.660 6.639 1.00 96.25 109 GLU A CA 1
ATOM 895 C C . GLU A 1 109 ? 2.876 -13.983 8.101 1.00 96.25 109 GLU A C 1
ATOM 897 O O . GLU A 1 109 ? 3.084 -15.144 8.442 1.00 96.25 109 GLU A O 1
ATOM 902 N N . GLN A 1 110 ? 2.930 -12.977 8.979 1.00 96.56 110 GLN A N 1
ATOM 903 C CA . GLN A 1 110 ? 3.143 -13.150 10.418 1.00 96.56 110 GLN A CA 1
ATOM 904 C C . GLN A 1 110 ? 1.829 -13.225 11.213 1.00 96.56 110 GLN A C 1
ATOM 906 O O . GLN A 1 110 ? 1.867 -13.274 12.441 1.00 96.56 110 GLN A O 1
ATOM 911 N N . GLY A 1 111 ? 0.673 -13.226 10.543 1.00 97.69 111 GLY A N 1
ATOM 912 C CA . GLY A 1 111 ? -0.634 -13.278 11.194 1.00 97.69 111 GLY A CA 1
ATOM 913 C C . GLY A 1 111 ? -1.051 -11.962 11.853 1.00 97.69 111 GLY A C 1
ATOM 914 O O . GLY A 1 111 ? -1.904 -11.986 12.732 1.00 97.69 111 GLY A O 1
ATOM 915 N N . VAL A 1 112 ? -0.457 -10.830 11.455 1.00 98.00 112 VAL A N 1
ATOM 916 C CA . VAL A 1 112 ? -0.731 -9.507 12.037 1.00 98.00 112 VAL A CA 1
ATOM 917 C C . VAL A 1 112 ? -1.477 -8.637 11.028 1.00 98.00 112 VAL A C 1
ATOM 919 O O . VAL A 1 112 ? -1.026 -8.496 9.886 1.00 98.00 112 VAL A O 1
ATOM 922 N N . SER A 1 113 ? -2.594 -8.035 11.448 1.00 98.19 113 SER A N 1
ATOM 923 C CA . SER A 1 113 ? -3.366 -7.087 10.631 1.00 98.19 113 SER A CA 1
ATOM 924 C C . SER A 1 113 ? -2.831 -5.658 10.730 1.00 98.19 113 SER A C 1
A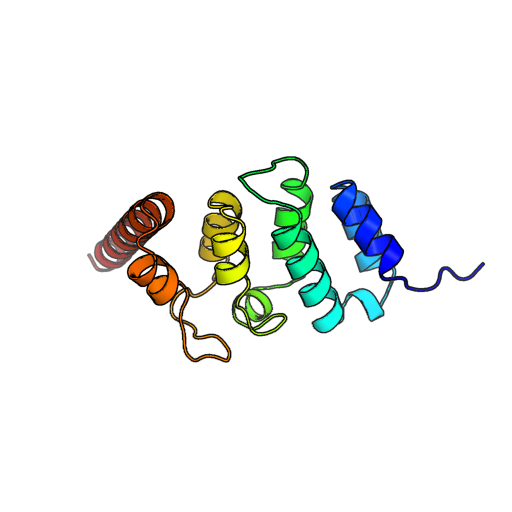TOM 926 O O . SER A 1 113 ? -1.959 -5.341 11.544 1.00 98.19 113 SER A O 1
ATOM 928 N N . THR A 1 114 ? -3.331 -4.757 9.887 1.00 98.12 114 THR A N 1
ATOM 929 C CA . THR A 1 114 ? -2.893 -3.356 9.918 1.00 98.12 114 THR A CA 1
ATOM 930 C C . THR A 1 114 ? -3.425 -2.630 11.155 1.00 98.12 114 THR A C 1
ATOM 932 O O . THR A 1 114 ? -2.685 -1.872 11.787 1.00 98.12 114 THR A O 1
ATOM 935 N N . TYR A 1 115 ? -4.673 -2.893 11.552 1.00 97.50 115 TYR A N 1
ATOM 936 C CA . TYR A 1 115 ? -5.232 -2.363 12.800 1.00 97.50 115 TYR A CA 1
ATOM 937 C C . TYR A 1 115 ? -4.495 -2.867 14.029 1.00 97.50 115 TYR A C 1
ATOM 939 O O . TYR A 1 115 ? -4.186 -2.076 14.922 1.00 97.50 115 TYR A O 1
ATOM 947 N N . GLU A 1 116 ? -4.120 -4.143 14.048 1.00 97.75 116 GLU A N 1
ATOM 948 C CA . GLU A 1 116 ? -3.334 -4.678 15.149 1.00 97.75 116 GLU A CA 1
ATOM 949 C C . GLU A 1 116 ? -1.974 -3.975 15.284 1.00 97.75 116 GLU A C 1
ATOM 951 O O . GLU A 1 116 ? -1.585 -3.620 16.399 1.00 97.75 116 GLU A O 1
ATOM 956 N N . MET A 1 117 ? -1.276 -3.704 14.173 1.00 97.81 117 MET A N 1
ATOM 957 C CA . MET A 1 117 ? -0.026 -2.932 14.201 1.00 97.81 117 MET A CA 1
ATOM 958 C C . MET A 1 117 ? -0.229 -1.536 14.798 1.00 97.81 117 MET A C 1
ATOM 960 O O . MET A 1 117 ? 0.485 -1.158 15.727 1.00 97.81 117 MET A O 1
ATOM 964 N N . ILE A 1 118 ? -1.227 -0.792 14.308 1.00 98.00 118 ILE A N 1
ATOM 965 C CA . ILE A 1 118 ? -1.515 0.579 14.757 1.00 98.00 118 ILE A CA 1
ATOM 966 C C . ILE A 1 118 ? -1.817 0.615 16.261 1.00 98.00 118 ILE A C 1
ATOM 968 O O . ILE A 1 118 ? -1.299 1.474 16.979 1.00 98.00 118 ILE A O 1
ATOM 972 N N . ILE A 1 119 ? -2.625 -0.332 16.749 1.00 96.62 119 ILE A N 1
ATOM 973 C CA . ILE A 1 119 ? -3.008 -0.428 18.163 1.00 96.62 119 ILE A CA 1
ATOM 974 C C . ILE A 1 119 ? -1.800 -0.796 19.034 1.00 96.62 119 ILE A C 1
ATOM 976 O O . ILE A 1 119 ? -1.559 -0.143 20.053 1.00 96.62 119 ILE A O 1
ATOM 980 N N . ARG A 1 120 ? -1.030 -1.824 18.648 1.00 96.75 120 ARG A N 1
ATOM 981 C CA . ARG A 1 120 ? 0.129 -2.308 19.421 1.00 96.75 120 ARG A CA 1
ATOM 982 C C . ARG A 1 120 ? 1.222 -1.249 19.537 1.00 96.75 120 ARG A C 1
ATOM 984 O O . ARG A 1 120 ? 1.788 -1.073 20.614 1.00 96.75 120 ARG A O 1
ATOM 991 N N . GLU A 1 121 ? 1.505 -0.548 18.444 1.00 96.69 121 GLU A N 1
ATOM 992 C CA . GLU A 1 121 ? 2.560 0.467 18.378 1.00 96.69 121 GLU A CA 1
ATOM 993 C C . GLU A 1 121 ? 2.123 1.831 18.931 1.00 96.69 121 GLU A C 1
ATOM 995 O O . GLU A 1 121 ? 2.967 2.696 19.154 1.00 96.69 121 GLU A O 1
ATOM 1000 N N . LYS A 1 122 ? 0.822 2.021 19.197 1.00 95.44 122 LYS A N 1
ATOM 1001 C CA . LYS A 1 122 ? 0.246 3.256 19.754 1.00 95.44 122 LYS A CA 1
ATOM 1002 C C . LYS A 1 122 ? 0.598 4.501 18.935 1.00 95.44 122 LYS A C 1
ATOM 1004 O O . LYS A 1 122 ? 0.847 5.573 19.485 1.00 95.44 122 LYS A O 1
ATOM 1009 N N . ASN A 1 123 ? 0.608 4.370 17.611 1.00 94.31 123 ASN A N 1
ATOM 1010 C CA . ASN A 1 123 ? 0.833 5.503 16.723 1.00 94.31 123 ASN A CA 1
ATOM 1011 C C . ASN A 1 123 ? -0.401 6.418 16.732 1.00 94.31 123 ASN A C 1
ATOM 1013 O O . ASN A 1 123 ? -1.374 6.161 16.025 1.00 94.31 123 ASN A O 1
ATOM 1017 N N . GLU A 1 124 ? -0.359 7.481 17.538 1.00 96.00 124 GLU A N 1
ATOM 1018 C CA . GLU A 1 124 ? -1.494 8.381 17.790 1.00 96.00 124 GLU A CA 1
ATOM 1019 C C . GLU A 1 124 ? -2.113 8.944 16.507 1.00 96.00 124 GLU A C 1
ATOM 1021 O O . GLU A 1 124 ? -3.336 8.999 16.383 1.00 96.00 124 GLU A O 1
ATOM 1026 N N . LYS A 1 125 ? -1.276 9.307 15.526 1.00 95.62 125 LYS A N 1
ATOM 1027 C CA . LYS A 1 125 ? -1.715 9.853 14.236 1.00 95.62 125 LYS A CA 1
ATOM 1028 C C . LYS A 1 125 ? -2.614 8.865 13.494 1.00 95.62 125 LYS A C 1
ATOM 1030 O O . LYS A 1 125 ? -3.695 9.232 13.037 1.00 95.62 125 LYS A O 1
ATOM 1035 N N . PHE A 1 126 ? -2.169 7.616 13.373 1.00 97.69 126 PHE A N 1
ATOM 1036 C CA . PHE A 1 126 ? -2.938 6.579 12.690 1.00 97.69 126 PHE A CA 1
ATOM 1037 C C . PHE A 1 126 ? -4.107 6.088 13.540 1.00 97.69 126 PHE A C 1
ATOM 1039 O O . PHE A 1 126 ? -5.177 5.864 12.990 1.00 97.69 126 PHE A O 1
ATOM 1046 N N . LEU A 1 127 ? -3.948 5.998 14.862 1.00 97.50 127 LEU A N 1
ATOM 1047 C CA . LEU A 1 127 ? -5.016 5.594 15.774 1.00 97.50 127 LEU A CA 1
ATOM 1048 C C . LEU A 1 127 ? -6.198 6.573 15.723 1.00 97.50 127 LEU A C 1
ATOM 1050 O O . LEU A 1 127 ? -7.340 6.158 15.544 1.00 97.50 127 LEU A O 1
ATOM 1054 N N . ALA A 1 128 ? -5.925 7.878 15.808 1.00 97.50 128 ALA A N 1
ATOM 1055 C CA . ALA A 1 128 ? -6.949 8.910 15.682 1.00 97.50 128 ALA A CA 1
ATOM 1056 C C . ALA A 1 128 ? -7.644 8.857 14.314 1.00 97.50 128 ALA A C 1
ATOM 1058 O O . ALA A 1 128 ? -8.861 9.026 14.222 1.00 97.50 128 ALA A O 1
ATOM 1059 N N . PHE A 1 129 ? -6.877 8.597 13.252 1.00 97.81 129 PHE A N 1
ATOM 1060 C CA . PHE A 1 129 ? -7.426 8.464 11.911 1.00 97.81 129 PHE A CA 1
ATOM 1061 C C . PHE A 1 129 ? -8.359 7.251 11.781 1.00 97.81 129 PHE A C 1
ATOM 1063 O O . PHE A 1 129 ? -9.491 7.429 11.336 1.00 97.81 129 PHE A O 1
ATOM 1070 N N . VAL A 1 130 ? -7.930 6.046 12.177 1.00 96.50 130 VAL A N 1
ATOM 1071 C CA . VAL A 1 130 ? -8.736 4.823 11.991 1.00 96.50 130 VAL A CA 1
ATOM 1072 C C . VAL A 1 130 ? -10.006 4.843 12.839 1.00 96.50 130 VAL A C 1
ATOM 1074 O O . VAL A 1 130 ? -11.066 4.485 12.342 1.00 96.50 130 VAL A O 1
ATOM 1077 N N . LEU A 1 131 ? -9.948 5.374 14.067 1.00 96.00 131 LEU A N 1
ATOM 1078 C CA . LEU A 1 131 ? -11.139 5.549 14.907 1.00 96.00 131 LEU A CA 1
ATOM 1079 C C . LEU A 1 131 ? -12.173 6.464 14.242 1.00 96.00 131 LEU A C 1
ATOM 1081 O O . LEU A 1 131 ? -13.368 6.164 14.227 1.00 96.00 131 LEU A O 1
ATOM 1085 N N . LYS A 1 132 ? -11.714 7.578 13.661 1.00 96.25 132 LYS A N 1
ATOM 1086 C CA . LYS A 1 132 ? -12.587 8.497 12.928 1.00 96.25 132 LYS A CA 1
ATOM 1087 C C . LYS A 1 132 ? -13.149 7.847 11.664 1.00 96.25 132 LYS A C 1
ATOM 1089 O O . LYS A 1 132 ? -14.338 7.995 11.398 1.00 96.25 132 LYS A O 1
ATOM 1094 N N . TYR A 1 133 ? -12.306 7.162 10.896 1.00 95.06 133 TYR A N 1
ATOM 1095 C CA . TYR A 1 133 ? -12.692 6.479 9.663 1.00 95.06 133 TYR A CA 1
ATOM 1096 C C . TYR A 1 133 ? -13.810 5.456 9.914 1.00 95.06 133 TYR A C 1
ATOM 1098 O O . TYR A 1 133 ? -14.857 5.530 9.275 1.00 95.06 133 TYR A O 1
ATOM 1106 N N . GLU A 1 134 ? -13.641 4.589 10.914 1.00 93.56 134 GLU A N 1
ATOM 1107 C CA . GLU A 1 134 ? -14.637 3.576 11.287 1.00 93.56 134 GLU A CA 1
ATOM 1108 C C . GLU A 1 134 ? -15.945 4.185 11.801 1.00 93.56 134 GLU A C 1
ATOM 1110 O O . GLU A 1 134 ? -17.032 3.728 11.448 1.00 93.56 134 GLU A O 1
ATOM 1115 N N . THR A 1 135 ? -15.863 5.266 12.586 1.00 95.19 135 THR A N 1
ATOM 1116 C CA . THR A 1 135 ? -17.059 5.978 13.069 1.00 95.19 135 THR A CA 1
ATOM 1117 C C . THR A 1 135 ? -17.902 6.493 11.899 1.00 95.19 135 THR A C 1
ATOM 1119 O O . THR A 1 135 ? -19.113 6.285 11.871 1.00 95.19 135 THR A O 1
ATOM 1122 N N . VAL A 1 136 ? -17.260 7.105 10.896 1.00 93.88 136 VAL A N 1
ATOM 1123 C CA . VAL A 1 136 ? -17.946 7.607 9.693 1.00 93.88 136 VAL A CA 1
ATOM 1124 C C . VAL A 1 136 ? -18.594 6.463 8.911 1.00 93.88 136 VAL A C 1
ATOM 1126 O O . VAL A 1 136 ? -19.752 6.577 8.515 1.00 93.88 136 VAL A O 1
ATOM 1129 N N . ILE A 1 137 ? -17.885 5.347 8.713 1.00 90.19 137 ILE A N 1
ATOM 1130 C CA . ILE A 1 137 ? -18.447 4.174 8.026 1.00 90.19 137 ILE A CA 1
ATOM 1131 C C . ILE A 1 137 ? -19.677 3.645 8.766 1.00 90.19 137 ILE A C 1
ATOM 1133 O O . ILE A 1 137 ? -20.710 3.392 8.145 1.00 90.19 137 ILE A O 1
ATOM 1137 N N . TYR A 1 138 ? -19.591 3.498 10.087 1.00 92.19 138 TYR A N 1
ATOM 1138 C CA . TYR A 1 138 ? -20.694 3.000 10.904 1.00 92.19 138 TYR A CA 1
ATOM 1139 C C . TYR A 1 138 ? -21.946 3.888 10.802 1.00 92.19 138 TYR A C 1
ATOM 1141 O O . TYR A 1 138 ? -23.065 3.387 10.642 1.00 92.19 138 TYR A O 1
ATOM 1149 N N . GLU A 1 139 ? -21.776 5.210 10.845 1.00 93.94 139 GLU A N 1
ATOM 1150 C CA . GLU A 1 139 ? -22.872 6.169 10.675 1.00 93.94 139 GLU A CA 1
ATOM 1151 C C . GLU A 1 139 ? -23.535 6.052 9.294 1.00 93.94 139 GLU A C 1
ATOM 1153 O O . GLU A 1 139 ? -24.761 6.027 9.189 1.00 93.94 139 GLU A O 1
ATOM 1158 N N . GLU A 1 140 ? -22.755 5.918 8.222 1.00 91.19 140 GLU A N 1
ATOM 1159 C CA . GLU A 1 140 ? -23.302 5.763 6.869 1.00 91.19 140 GLU A CA 1
ATOM 1160 C C . GLU A 1 140 ? -24.021 4.414 6.678 1.00 91.19 140 GLU A C 1
ATOM 1162 O O . GLU A 1 140 ? -25.078 4.342 6.044 1.00 91.19 140 GLU A O 1
ATOM 1167 N N . LEU A 1 141 ? -23.517 3.334 7.281 1.00 88.50 141 LEU A N 1
ATOM 1168 C CA . LEU A 1 141 ? -24.169 2.019 7.247 1.00 88.50 141 LEU A CA 1
ATOM 1169 C C . LEU A 1 141 ? -25.496 1.980 8.017 1.00 88.50 141 LEU A C 1
ATOM 1171 O O . LEU A 1 141 ? -26.365 1.164 7.700 1.00 88.50 141 LEU A O 1
ATOM 1175 N N . THR A 1 142 ? -25.653 2.821 9.040 1.00 91.69 142 THR A N 1
ATOM 1176 C CA . THR A 1 142 ? -26.873 2.880 9.859 1.00 91.69 142 T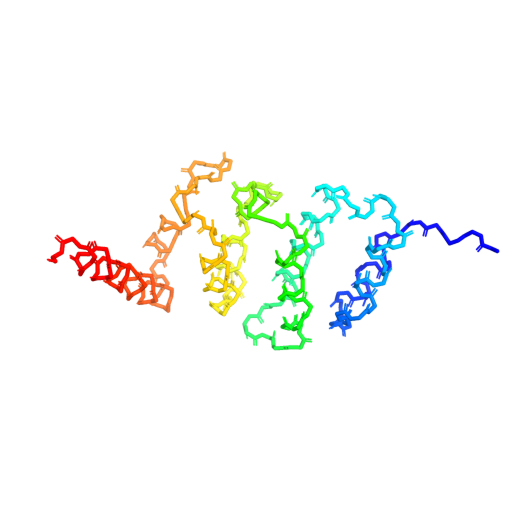HR A CA 1
ATOM 1177 C C . THR A 1 142 ? -27.935 3.800 9.257 1.00 91.69 142 THR A C 1
ATOM 1179 O O . THR A 1 142 ? -29.109 3.434 9.288 1.00 91.69 142 THR A O 1
ATOM 1182 N N . LYS A 1 143 ? -27.552 4.913 8.611 1.00 87.12 143 LYS A N 1
ATOM 1183 C CA . LYS A 1 143 ? -28.478 5.780 7.848 1.00 87.12 143 LYS A CA 1
ATOM 1184 C C . LYS A 1 143 ? -29.148 5.064 6.675 1.00 87.12 143 LYS A C 1
ATOM 1186 O O . LYS A 1 143 ? -30.321 5.274 6.416 1.00 87.12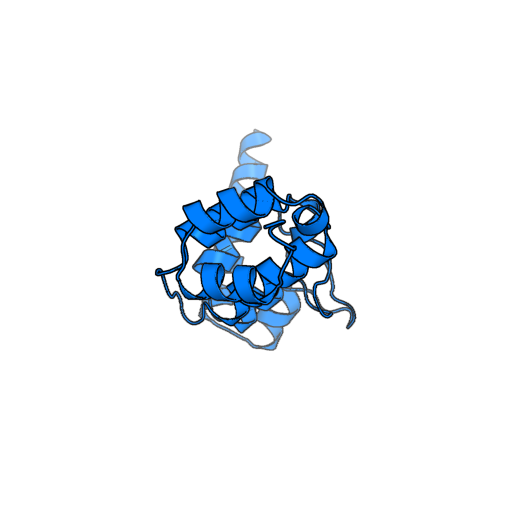 143 LYS A O 1
ATOM 1191 N N . ASN A 1 144 ? -28.430 4.182 5.981 1.00 71.19 144 ASN A N 1
ATOM 1192 C CA . ASN A 1 144 ? -28.979 3.445 4.835 1.00 71.19 144 ASN A CA 1
ATOM 1193 C C . ASN A 1 144 ? -29.974 2.328 5.223 1.00 71.19 144 ASN A C 1
ATOM 1195 O O . ASN A 1 144 ? -30.483 1.630 4.347 1.00 71.19 144 ASN A O 1
ATOM 1199 N N . LYS A 1 145 ? -30.232 2.124 6.523 1.00 65.12 145 LYS A N 1
ATOM 1200 C CA . LYS A 1 145 ? -31.192 1.138 7.051 1.00 65.12 145 LYS A CA 1
ATOM 1201 C C . LYS A 1 145 ? -32.488 1.767 7.585 1.00 65.12 145 LYS A C 1
ATOM 1203 O O . LYS A 1 145 ? -33.371 1.012 7.991 1.00 65.12 145 LYS A O 1
ATOM 1208 N N . SER A 1 146 ? -32.585 3.098 7.617 1.00 52.78 146 SER A N 1
ATOM 1209 C CA . SER A 1 146 ? -33.771 3.867 8.035 1.00 52.78 146 SER A CA 1
ATOM 1210 C C . SER A 1 146 ? -34.525 4.420 6.838 1.00 52.78 146 SER A C 1
ATOM 1212 O O . SER A 1 146 ? -35.771 4.363 6.861 1.00 52.78 146 SER A O 1
#

Secondary structure (DSSP, 8-state):
-PPPP-HHHHHHHHHTT-HHHHHHHHHH-SGGGSHHHHHHHHHHHHHHS-TT-GGGHHHHHHHHHHHHHHHHTS-BTTB-HHHHHHHTT-HHHHHHHHHTT--TT-B-TTS-BHHHHHHHHT-HHHHHHHHHHHHHHHHHHHHTT-